Protein AF-A3KB43-F1 (afdb_monomer)

Structure (mmCIF, N/CA/C/O backbone):
data_AF-A3KB43-F1
#
_entry.id   AF-A3KB43-F1
#
loop_
_atom_site.group_PDB
_atom_site.id
_atom_site.type_symbol
_atom_site.label_atom_id
_atom_site.label_alt_id
_atom_site.label_comp_id
_atom_site.label_asym_id
_atom_site.label_entity_id
_atom_site.label_seq_id
_atom_site.pdbx_PDB_ins_code
_atom_site.Cartn_x
_atom_site.Cartn_y
_atom_site.Cartn_z
_atom_site.occupancy
_atom_site.B_iso_or_equiv
_atom_site.auth_seq_id
_atom_site.auth_comp_id
_atom_site.auth_asym_id
_atom_site.auth_atom_id
_atom_site.pdbx_PDB_model_num
ATOM 1 N N . ALA A 1 1 ? 4.663 -8.080 4.608 1.00 77.31 1 ALA A N 1
ATOM 2 C CA . ALA A 1 1 ? 4.069 -6.882 3.978 1.00 77.31 1 ALA A CA 1
ATOM 3 C C . ALA A 1 1 ? 4.821 -6.554 2.687 1.00 77.31 1 ALA A C 1
ATOM 5 O O . ALA A 1 1 ? 5.948 -7.006 2.536 1.00 77.31 1 ALA A O 1
ATOM 6 N N . GLY A 1 2 ? 4.206 -5.823 1.755 1.00 93.25 2 GLY A N 1
ATOM 7 C CA . GLY A 1 2 ? 4.793 -5.426 0.466 1.00 93.25 2 GLY A CA 1
ATOM 8 C C . GLY A 1 2 ? 5.225 -3.960 0.379 1.00 93.25 2 GLY A C 1
ATOM 9 O O . GLY A 1 2 ? 5.445 -3.466 -0.727 1.00 93.25 2 GLY A O 1
ATOM 10 N N . GLY A 1 3 ? 5.325 -3.265 1.513 1.00 96.06 3 GLY A N 1
ATOM 11 C CA . GLY A 1 3 ? 5.712 -1.853 1.586 1.00 96.06 3 GLY A CA 1
ATOM 12 C C . GLY A 1 3 ? 4.599 -0.899 1.152 1.00 96.06 3 GLY A C 1
ATOM 13 O O . GLY A 1 3 ? 3.428 -1.270 1.163 1.00 96.06 3 GLY A O 1
ATOM 14 N N . GLU A 1 4 ? 4.986 0.309 0.762 1.00 97.12 4 GLU A N 1
ATOM 15 C CA . GLU A 1 4 ? 4.105 1.417 0.372 1.00 97.12 4 GLU A CA 1
ATOM 16 C C . GLU A 1 4 ? 3.127 1.062 -0.771 1.00 97.12 4 GLU A C 1
ATOM 18 O O . GLU A 1 4 ? 3.475 0.333 -1.713 1.00 97.12 4 GLU A O 1
ATOM 23 N N . ALA A 1 5 ? 1.894 1.565 -0.683 1.00 97.12 5 ALA A N 1
ATOM 24 C CA . ALA A 1 5 ? 0.877 1.550 -1.738 1.00 97.12 5 ALA A CA 1
ATOM 25 C C . ALA A 1 5 ? 0.995 2.764 -2.678 1.00 97.12 5 ALA A C 1
ATOM 27 O O . ALA A 1 5 ? 1.793 3.663 -2.454 1.00 97.12 5 ALA A O 1
ATOM 28 N N . HIS A 1 6 ? 0.199 2.797 -3.755 1.00 95.44 6 HIS A N 1
ATOM 29 C CA . HIS A 1 6 ? 0.083 3.985 -4.628 1.00 95.44 6 HIS A CA 1
ATOM 30 C C . HIS A 1 6 ? 1.408 4.478 -5.230 1.00 95.44 6 HIS A C 1
ATOM 32 O O . HIS A 1 6 ? 1.619 5.672 -5.443 1.00 95.44 6 HIS A O 1
ATOM 38 N N . MET A 1 7 ? 2.311 3.536 -5.493 1.00 93.06 7 MET A N 1
ATOM 39 C CA . MET A 1 7 ? 3.617 3.760 -6.105 1.00 93.06 7 MET A CA 1
ATOM 40 C C . MET A 1 7 ? 3.512 3.658 -7.628 1.00 93.06 7 MET A C 1
ATOM 42 O O . MET A 1 7 ? 3.193 2.590 -8.165 1.00 93.06 7 MET A O 1
ATOM 46 N N . LYS A 1 8 ? 3.822 4.749 -8.334 1.00 93.19 8 LYS A N 1
ATOM 47 C CA . LYS A 1 8 ? 3.973 4.735 -9.793 1.00 93.19 8 LYS A CA 1
ATOM 48 C C . LYS A 1 8 ? 5.250 3.979 -10.166 1.00 93.19 8 LYS A C 1
ATOM 50 O O . LYS A 1 8 ? 6.271 4.101 -9.498 1.00 93.19 8 LYS A O 1
ATOM 55 N N . ARG A 1 9 ? 5.188 3.181 -11.234 1.00 94.56 9 ARG A N 1
ATOM 56 C CA . ARG A 1 9 ? 6.364 2.485 -11.768 1.00 94.56 9 ARG A CA 1
ATOM 57 C C . ARG A 1 9 ? 7.100 3.372 -12.762 1.00 94.56 9 ARG A C 1
ATOM 59 O O . ARG A 1 9 ? 6.463 3.928 -13.655 1.00 94.56 9 ARG A O 1
ATOM 66 N N . PHE A 1 10 ? 8.418 3.418 -12.631 1.00 97.38 10 PHE A N 1
ATOM 67 C CA . PHE A 1 10 ? 9.331 4.040 -13.586 1.00 97.38 10 PHE A CA 1
ATOM 68 C C . PHE A 1 10 ? 10.249 2.962 -14.169 1.00 97.38 10 PHE A C 1
ATOM 70 O O . PHE A 1 10 ? 10.497 1.935 -13.533 1.00 97.38 10 PHE A O 1
ATOM 77 N N . GLY A 1 11 ? 10.666 3.134 -15.420 1.00 94.81 11 GLY A N 1
ATOM 78 C CA . GLY A 1 11 ? 11.345 2.092 -16.192 1.00 94.81 11 GLY A CA 1
ATOM 79 C C . GLY A 1 11 ? 12.530 2.635 -16.987 1.00 94.81 11 GLY A C 1
ATOM 80 O O . GLY A 1 11 ? 12.863 3.804 -16.840 1.00 94.81 11 GLY A O 1
ATOM 81 N N . PRO A 1 12 ? 13.136 1.828 -17.877 1.00 91.25 12 PRO A N 1
ATOM 82 C CA . PRO A 1 12 ? 14.378 2.184 -18.580 1.00 91.25 12 PRO A CA 1
ATOM 83 C C . PRO A 1 12 ? 14.339 3.439 -19.475 1.00 91.25 12 PRO A C 1
ATOM 85 O O . PRO A 1 12 ? 15.374 3.830 -19.994 1.00 91.25 12 PRO A O 1
ATOM 88 N N . GLY A 1 13 ? 13.164 4.038 -19.706 1.00 96.38 13 GLY A N 1
ATOM 89 C CA . GLY A 1 13 ? 13.003 5.296 -20.453 1.00 96.38 13 GLY A CA 1
ATOM 90 C C . GLY A 1 13 ? 12.710 6.520 -19.577 1.00 96.38 13 GLY A C 1
ATOM 91 O O . GLY A 1 13 ? 12.390 7.579 -20.109 1.00 96.38 13 GLY A O 1
ATOM 92 N N . SER A 1 14 ? 12.731 6.364 -18.254 1.00 97.69 14 SER A N 1
ATOM 93 C CA . SER A 1 14 ? 12.607 7.461 -17.290 1.00 97.69 14 SER A CA 1
ATOM 94 C C . SER A 1 14 ? 13.937 8.204 -17.130 1.00 97.69 14 SER A C 1
ATOM 96 O O . SER A 1 14 ? 14.973 7.705 -17.565 1.00 97.69 14 SER A O 1
ATOM 98 N N . SER A 1 15 ? 13.915 9.393 -16.520 1.00 98.25 15 SER A N 1
ATOM 99 C CA . SER A 1 15 ? 15.156 10.038 -16.078 1.00 98.25 15 SER A CA 1
ATOM 100 C C . SER A 1 15 ? 15.828 9.206 -14.982 1.00 98.25 15 SER A C 1
ATOM 102 O O . SER A 1 15 ? 15.165 8.414 -14.302 1.00 98.25 15 SER A O 1
ATOM 104 N N . ASP A 1 16 ? 17.132 9.410 -14.794 1.00 97.81 16 ASP A N 1
ATOM 105 C CA . ASP A 1 16 ? 17.889 8.741 -13.732 1.00 97.81 16 ASP A CA 1
ATOM 106 C C . ASP A 1 16 ? 17.281 9.031 -12.350 1.00 9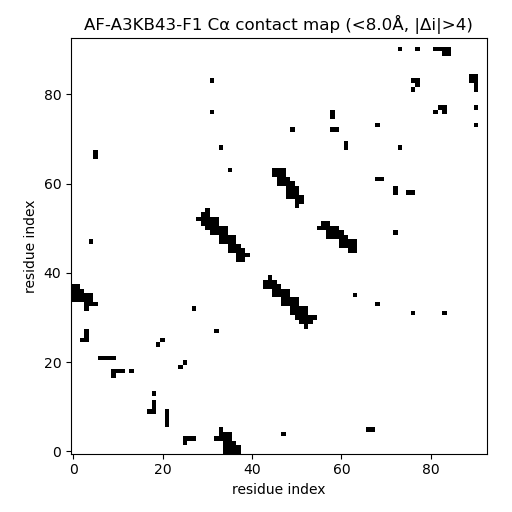7.81 16 ASP A C 1
ATOM 108 O O . ASP A 1 16 ? 17.044 8.089 -11.597 1.00 97.81 16 ASP A O 1
ATOM 112 N N . ASP A 1 17 ? 16.919 10.288 -12.065 1.00 97.81 17 ASP A N 1
ATOM 113 C CA . ASP A 1 17 ? 16.293 10.702 -10.797 1.00 97.81 17 ASP A CA 1
ATOM 114 C C . ASP A 1 17 ? 14.949 9.991 -10.543 1.00 97.81 17 ASP A C 1
ATOM 116 O O . ASP A 1 17 ? 14.689 9.477 -9.451 1.00 97.81 17 ASP A O 1
ATOM 120 N N . ASP A 1 18 ? 14.085 9.907 -11.562 1.00 97.69 18 ASP A N 1
ATOM 121 C CA . ASP A 1 18 ? 12.791 9.221 -11.458 1.00 97.69 18 ASP A CA 1
ATOM 122 C C . ASP A 1 18 ? 12.979 7.715 -11.218 1.00 97.69 18 ASP A C 1
ATOM 124 O O . ASP A 1 18 ? 12.238 7.077 -10.458 1.00 97.69 18 ASP A O 1
ATOM 128 N N . PHE A 1 19 ? 13.963 7.124 -11.897 1.00 97.38 19 PHE A N 1
ATOM 129 C CA . PHE A 1 19 ? 14.244 5.703 -11.790 1.00 97.38 19 PHE A CA 1
ATOM 130 C C . PHE A 1 19 ? 14.887 5.354 -10.444 1.00 97.38 19 PHE A C 1
ATOM 132 O O . PHE A 1 19 ? 14.461 4.390 -9.805 1.00 97.38 19 PHE A O 1
ATOM 139 N N . GLU A 1 20 ? 15.833 6.164 -9.965 1.00 97.06 20 GLU A N 1
ATOM 140 C CA . GLU A 1 20 ? 16.407 6.068 -8.621 1.00 97.06 20 GLU A CA 1
ATOM 141 C C . GLU A 1 20 ? 15.304 6.139 -7.556 1.00 97.06 20 GLU A C 1
ATOM 143 O O . GLU A 1 20 ? 15.188 5.235 -6.718 1.00 97.06 20 GLU A O 1
ATOM 148 N N . GLY A 1 21 ? 14.437 7.155 -7.636 1.00 96.62 21 GLY A N 1
ATOM 149 C CA . GLY A 1 21 ? 13.309 7.327 -6.725 1.00 96.62 21 GLY A CA 1
ATOM 150 C C . GLY A 1 21 ? 12.402 6.095 -6.690 1.00 96.62 21 GLY A C 1
ATOM 151 O O . GLY A 1 21 ? 12.075 5.570 -5.623 1.00 96.62 2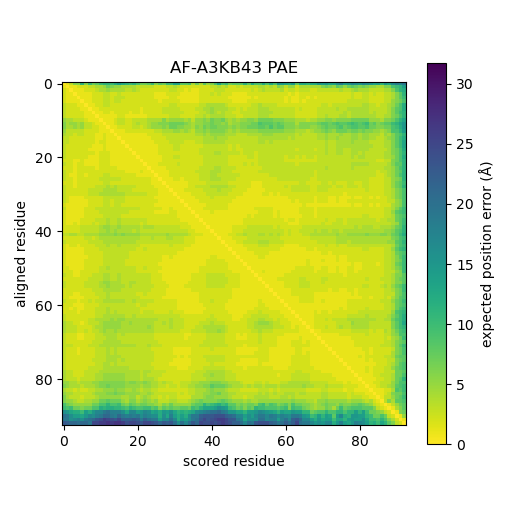1 GLY A O 1
ATOM 152 N N . TYR A 1 22 ? 12.059 5.548 -7.858 1.00 96.31 22 TYR A N 1
ATOM 153 C CA . TYR A 1 22 ? 11.275 4.317 -7.950 1.00 96.31 22 TYR A CA 1
ATOM 154 C C . TYR A 1 22 ? 11.974 3.095 -7.343 1.00 96.31 22 TYR A C 1
ATOM 156 O O . TYR A 1 22 ? 11.318 2.261 -6.701 1.00 96.31 22 TYR A O 1
ATOM 164 N N . LEU A 1 23 ? 13.285 2.955 -7.524 1.00 95.56 23 LEU A N 1
ATOM 165 C CA . LEU A 1 23 ? 14.029 1.805 -7.020 1.00 95.56 23 LEU A CA 1
ATOM 166 C C . LEU A 1 23 ? 14.187 1.844 -5.499 1.00 95.56 23 LEU A C 1
ATOM 168 O O . LEU A 1 23 ? 13.977 0.813 -4.853 1.00 95.56 23 LEU A O 1
ATOM 172 N N . PHE A 1 24 ? 14.491 3.011 -4.928 1.00 96.25 24 PHE A N 1
ATOM 173 C CA . PHE A 1 24 ? 15.010 3.089 -3.559 1.00 96.25 24 PHE A CA 1
ATOM 174 C C . PHE A 1 24 ? 14.155 3.901 -2.582 1.00 96.25 24 PHE A C 1
ATOM 176 O O . PHE A 1 24 ? 14.175 3.609 -1.386 1.00 96.25 24 PHE A O 1
ATOM 183 N N . VAL A 1 25 ? 13.375 4.879 -3.047 1.00 96.44 25 VAL A N 1
ATOM 184 C CA . VAL A 1 25 ? 12.665 5.810 -2.157 1.00 96.44 25 VAL A CA 1
ATOM 185 C C . VAL A 1 25 ? 11.257 5.313 -1.853 1.00 96.44 25 VAL A C 1
ATOM 187 O O . VAL A 1 25 ? 10.488 4.999 -2.758 1.00 96.44 25 V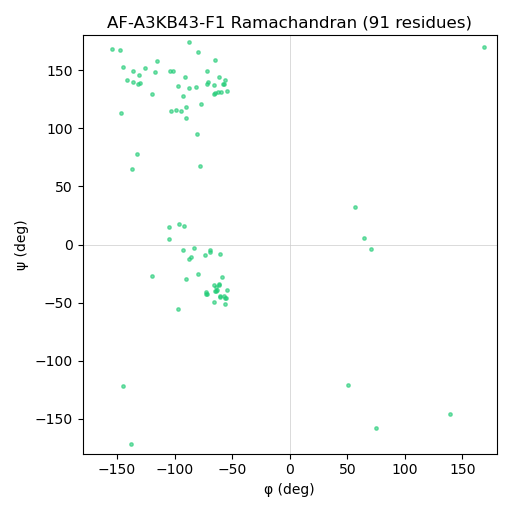AL A O 1
ATOM 190 N N . ARG A 1 26 ? 10.897 5.237 -0.570 1.00 95.56 26 ARG A N 1
ATOM 191 C CA . ARG A 1 26 ? 9.541 4.910 -0.108 1.00 95.56 26 ARG A CA 1
ATOM 192 C C . ARG A 1 26 ? 9.133 5.832 1.025 1.00 95.56 26 ARG A C 1
ATOM 194 O O . ARG A 1 26 ? 9.971 6.221 1.840 1.00 95.56 26 ARG A O 1
ATOM 201 N N . GLU A 1 27 ? 7.844 6.107 1.128 1.00 94.56 27 GLU A N 1
ATOM 202 C CA . GLU A 1 27 ? 7.291 6.720 2.326 1.00 9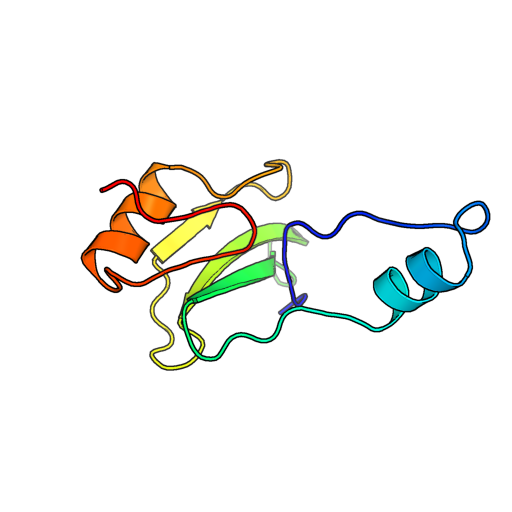4.56 27 GLU A CA 1
ATOM 203 C C . GLU A 1 27 ? 7.400 5.765 3.523 1.00 94.56 27 GLU A C 1
ATOM 205 O O . GLU A 1 27 ? 7.142 4.562 3.434 1.00 94.56 27 GLU A O 1
ATOM 210 N N . ASN A 1 28 ? 7.793 6.318 4.671 1.00 95.50 28 ASN A N 1
ATOM 211 C CA . ASN A 1 28 ? 7.893 5.587 5.931 1.00 95.50 28 ASN A CA 1
ATOM 212 C C . ASN A 1 28 ? 7.330 6.422 7.094 1.00 95.50 28 ASN A C 1
ATOM 214 O O . ASN A 1 28 ? 8.081 6.861 7.972 1.00 95.50 28 ASN A O 1
ATOM 218 N N . PRO A 1 29 ? 6.018 6.716 7.090 1.00 95.25 29 PRO A N 1
ATOM 219 C CA . PRO A 1 29 ? 5.425 7.568 8.104 1.00 95.25 29 PRO A CA 1
ATOM 220 C C . PRO A 1 29 ? 5.348 6.856 9.461 1.00 95.25 29 PRO A C 1
ATOM 222 O O . PRO A 1 29 ? 4.949 5.691 9.578 1.00 95.25 29 PRO A O 1
ATOM 225 N N . LYS A 1 30 ? 5.664 7.602 10.523 1.00 95.25 30 LYS A N 1
ATOM 226 C CA . LYS A 1 30 ? 5.307 7.241 11.899 1.00 95.25 30 LYS A CA 1
ATOM 227 C C . LYS A 1 30 ? 3.852 7.647 12.137 1.00 95.25 30 LYS A C 1
ATOM 229 O O . LYS A 1 30 ? 3.578 8.797 12.464 1.00 95.25 30 LYS A O 1
ATOM 234 N N . GLY A 1 31 ? 2.928 6.710 11.965 1.00 96.44 31 GLY A N 1
ATOM 235 C CA . GLY A 1 31 ? 1.493 6.985 11.988 1.00 96.44 31 GLY A CA 1
ATOM 236 C C . GLY A 1 31 ? 0.774 6.199 10.902 1.00 96.44 31 GLY A C 1
ATOM 237 O O . GLY A 1 31 ? 1.153 5.070 10.601 1.00 96.44 31 GLY A O 1
ATOM 238 N N . VAL A 1 32 ? -0.278 6.771 10.328 1.00 97.62 32 VAL A N 1
ATOM 239 C CA . VAL A 1 32 ? -1.043 6.107 9.269 1.00 97.62 32 VAL A CA 1
ATOM 240 C C . VAL A 1 32 ? -0.190 5.935 8.012 1.00 97.62 32 VAL A C 1
ATOM 242 O O . VAL A 1 32 ? 0.419 6.882 7.524 1.00 97.62 32 VAL A O 1
ATOM 245 N N . HIS A 1 33 ? -0.167 4.711 7.495 1.00 97.38 33 HIS A N 1
ATOM 246 C CA . HIS A 1 33 ? 0.522 4.313 6.278 1.00 97.38 33 HIS A CA 1
ATOM 247 C C . HIS A 1 33 ? -0.443 3.532 5.381 1.00 97.38 33 HIS A C 1
ATOM 249 O O . HIS A 1 33 ? -1.211 2.689 5.859 1.00 97.38 33 HIS A O 1
ATOM 255 N N . PHE A 1 34 ? -0.388 3.792 4.076 1.00 97.75 34 PHE A N 1
ATOM 256 C CA . PHE A 1 34 ? -1.062 2.982 3.070 1.00 97.75 34 PHE A CA 1
ATOM 257 C C . PHE A 1 34 ? -0.097 1.934 2.522 1.00 97.75 34 PHE A C 1
ATOM 259 O O . PHE A 1 34 ? 0.900 2.248 1.878 1.00 97.75 34 PHE A O 1
ATOM 266 N N . GLU A 1 35 ? -0.405 0.671 2.778 1.00 97.69 35 GLU A N 1
ATOM 267 C CA . GLU A 1 35 ? 0.490 -0.457 2.557 1.00 97.69 35 GLU A CA 1
ATOM 268 C C . GLU A 1 35 ? -0.047 -1.408 1.489 1.00 97.69 35 GLU A C 1
ATOM 270 O O . GLU A 1 35 ? -1.252 -1.517 1.268 1.00 97.69 35 GLU A O 1
ATOM 275 N N . ARG A 1 36 ? 0.840 -2.196 0.881 1.00 98.31 36 ARG A N 1
ATOM 276 C CA . ARG A 1 36 ? 0.498 -3.363 0.063 1.00 98.31 36 ARG A CA 1
ATOM 277 C C . ARG A 1 36 ? 0.607 -4.637 0.877 1.00 98.31 36 ARG A C 1
ATOM 279 O O . ARG A 1 36 ? 1.611 -4.888 1.545 1.00 98.31 36 ARG A O 1
ATOM 286 N N . TRP A 1 37 ? -0.374 -5.508 0.712 1.00 98.38 37 TRP A N 1
ATOM 287 C CA . TRP A 1 37 ? -0.389 -6.837 1.301 1.00 98.38 37 TRP A CA 1
ATOM 288 C C . TRP A 1 37 ? -0.734 -7.879 0.246 1.00 98.38 37 TRP A C 1
ATOM 290 O O . TRP A 1 37 ? -1.503 -7.624 -0.678 1.00 98.38 37 TRP A O 1
ATOM 300 N N . ARG A 1 38 ? -0.140 -9.066 0.381 1.00 98.31 38 ARG A N 1
ATOM 301 C CA . ARG A 1 38 ? -0.431 -10.231 -0.454 1.00 98.31 38 ARG A CA 1
ATOM 302 C C . ARG A 1 38 ? -0.933 -11.344 0.440 1.00 98.31 38 ARG A C 1
ATOM 304 O O . ARG A 1 38 ? -0.255 -11.703 1.402 1.00 98.31 38 ARG A O 1
ATOM 311 N N . HIS A 1 39 ? -2.066 -11.938 0.087 1.00 97.75 39 HIS A N 1
ATOM 312 C CA . HIS A 1 39 ? -2.580 -13.110 0.789 1.00 97.75 39 HIS A CA 1
ATOM 313 C C . HIS A 1 39 ? -1.822 -14.376 0.350 1.00 97.75 39 HIS A C 1
ATOM 315 O O . HIS A 1 39 ? -2.353 -15.225 -0.364 1.00 97.75 39 HIS A O 1
ATOM 321 N N . ALA A 1 40 ? -0.537 -14.455 0.712 1.00 97.81 40 ALA A N 1
ATOM 322 C CA . ALA A 1 40 ? 0.410 -15.446 0.194 1.00 97.81 40 ALA A CA 1
ATOM 323 C C . ALA A 1 40 ? 0.017 -16.899 0.507 1.00 97.81 40 ALA A C 1
ATOM 325 O O . ALA A 1 40 ? 0.237 -17.769 -0.326 1.00 97.81 40 ALA A O 1
ATOM 326 N N . TYR A 1 41 ? -0.605 -17.134 1.663 1.00 97.56 41 TYR A N 1
ATOM 327 C CA . TYR A 1 41 ? -1.062 -18.455 2.110 1.00 97.56 41 TYR A CA 1
ATOM 328 C C . TYR A 1 41 ? -2.541 -18.725 1.799 1.00 97.56 41 TYR A C 1
ATOM 330 O O . TYR A 1 41 ? -3.155 -19.603 2.391 1.00 97.56 41 TYR A O 1
ATOM 338 N N . GLY A 1 42 ? -3.125 -17.952 0.885 1.00 97.75 42 GLY A N 1
ATOM 339 C CA . GLY A 1 42 ? -4.508 -18.115 0.464 1.00 97.75 42 GLY A CA 1
ATOM 340 C C . GLY A 1 42 ? -4.660 -17.807 -1.016 1.00 97.75 42 GLY A C 1
ATOM 341 O O . GLY A 1 42 ? -4.012 -18.414 -1.861 1.00 97.75 42 GLY A O 1
ATOM 342 N N . CYS A 1 43 ? -5.505 -16.836 -1.354 1.00 97.62 43 CYS A N 1
ATOM 343 C CA . CYS A 1 43 ? -5.848 -16.542 -2.749 1.00 97.62 43 CYS A CA 1
ATOM 344 C C . CYS A 1 43 ? -4.707 -15.928 -3.584 1.00 97.62 43 CYS A C 1
ATOM 346 O O . CYS A 1 43 ? -4.889 -15.693 -4.776 1.00 97.62 43 CYS A O 1
ATOM 348 N N . GLY A 1 44 ? -3.564 -15.589 -2.981 1.00 97.31 44 GLY A N 1
ATOM 349 C CA . GLY A 1 44 ? -2.398 -15.032 -3.671 1.00 97.31 44 GLY A CA 1
ATOM 350 C C . GLY A 1 44 ? -2.561 -13.596 -4.179 1.00 97.31 44 GLY A C 1
ATOM 351 O O . GLY A 1 44 ? -1.584 -13.032 -4.681 1.00 97.31 44 GLY A O 1
ATOM 352 N N . LYS A 1 45 ? -3.751 -12.998 -4.030 1.00 97.88 45 LYS A N 1
ATOM 353 C CA . LYS A 1 45 ? -4.076 -11.646 -4.498 1.00 97.88 45 LYS A CA 1
ATOM 354 C C . LYS A 1 45 ? -3.389 -10.573 -3.659 1.00 97.88 45 LYS A C 1
ATOM 356 O O . LYS A 1 45 ? -3.171 -10.738 -2.455 1.00 97.88 45 LYS A O 1
ATOM 361 N N . TRP A 1 46 ? -3.090 -9.465 -4.327 1.00 98.31 46 TRP A N 1
ATOM 362 C CA . TRP A 1 46 ? -2.629 -8.229 -3.713 1.00 98.31 46 TRP A CA 1
ATOM 363 C C . TRP A 1 46 ? -3.811 -7.321 -3.373 1.00 98.31 46 TRP A C 1
ATOM 365 O O . TRP A 1 46 ? -4.788 -7.264 -4.119 1.00 98.31 46 TRP A O 1
ATOM 375 N N . PHE A 1 47 ? -3.700 -6.607 -2.259 1.00 98.44 47 PHE A N 1
ATOM 376 C CA . PHE A 1 47 ? -4.647 -5.594 -1.800 1.00 98.44 47 PHE A CA 1
ATOM 377 C C . PHE A 1 47 ? -3.903 -4.486 -1.048 1.00 98.44 47 PHE A C 1
ATOM 379 O O . PHE A 1 47 ? -2.720 -4.631 -0.714 1.00 98.44 47 PHE A O 1
ATOM 386 N N . HIS A 1 48 ? -4.593 -3.380 -0.797 1.00 98.56 48 HIS A N 1
ATOM 387 C CA . HIS A 1 48 ? -4.079 -2.279 0.006 1.00 98.56 48 HIS A CA 1
ATOM 388 C C . HIS A 1 48 ? -4.693 -2.275 1.404 1.00 98.56 48 HIS A C 1
ATOM 390 O O . HIS A 1 48 ? -5.835 -2.698 1.587 1.00 98.56 48 HIS A O 1
ATOM 396 N N . ALA A 1 49 ? -3.937 -1.794 2.386 1.00 98.38 49 ALA A N 1
ATOM 397 C CA . ALA A 1 49 ? -4.396 -1.609 3.758 1.00 98.38 49 ALA A CA 1
ATOM 398 C C . ALA A 1 49 ? -4.012 -0.214 4.253 1.00 98.38 49 ALA A C 1
ATOM 400 O O . ALA A 1 49 ? -2.899 0.240 4.002 1.00 98.38 49 ALA A O 1
ATOM 401 N N . ALA A 1 50 ? -4.921 0.449 4.961 1.00 98.25 50 ALA A N 1
ATOM 402 C CA . ALA A 1 50 ? -4.620 1.657 5.716 1.00 98.25 50 ALA A CA 1
ATOM 403 C C . ALA A 1 50 ? -4.416 1.277 7.183 1.00 98.25 50 ALA A C 1
ATOM 405 O O . ALA A 1 50 ? -5.348 0.784 7.826 1.00 98.25 50 ALA A O 1
ATOM 406 N N . ARG A 1 51 ? -3.205 1.471 7.710 1.00 98.25 51 ARG A N 1
ATOM 407 C CA . ARG A 1 51 ? -2.845 1.032 9.064 1.00 98.25 51 ARG A CA 1
ATOM 408 C C . ARG A 1 51 ? -1.962 2.052 9.765 1.00 98.25 51 ARG A C 1
ATOM 410 O O . ARG A 1 51 ? -1.053 2.606 9.157 1.00 98.25 51 ARG A O 1
ATOM 417 N N . CYS A 1 52 ? -2.174 2.255 11.059 1.00 97.88 52 CYS A N 1
ATOM 418 C CA . CYS A 1 52 ? -1.239 3.008 11.885 1.00 97.88 52 CYS A CA 1
ATOM 419 C C . CYS A 1 52 ? -0.018 2.143 12.239 1.00 97.88 52 CYS A C 1
ATOM 421 O O . CYS A 1 52 ? -0.139 1.090 12.867 1.00 97.88 52 CYS A O 1
ATOM 423 N N . THR A 1 53 ? 1.180 2.590 11.868 1.00 97.06 53 THR A N 1
ATOM 424 C CA . THR A 1 53 ? 2.454 1.907 12.146 1.00 97.06 53 THR A CA 1
ATOM 425 C C . THR A 1 53 ? 2.887 2.001 13.607 1.00 97.06 53 THR A C 1
ATOM 427 O O . THR A 1 53 ? 3.813 1.299 14.000 1.00 97.06 53 THR A O 1
ATOM 430 N N . VAL A 1 54 ? 2.205 2.818 14.419 1.00 97.62 54 VAL A N 1
ATOM 431 C CA . VAL A 1 54 ? 2.445 2.948 15.864 1.00 97.62 54 VAL A CA 1
ATOM 432 C C . VAL A 1 54 ? 1.473 2.080 16.664 1.00 97.62 54 VAL A C 1
ATOM 434 O O . VAL A 1 54 ? 1.914 1.246 17.447 1.00 97.62 54 VAL A O 1
ATOM 437 N N . SER A 1 55 ? 0.160 2.247 16.463 1.00 97.56 55 SER A N 1
ATOM 438 C CA . SER A 1 55 ? -0.869 1.527 17.234 1.00 97.56 55 SER A CA 1
ATOM 439 C C . SER A 1 55 ? -1.253 0.167 16.651 1.00 97.56 55 SER A C 1
ATOM 441 O O . SER A 1 55 ? -1.944 -0.601 17.310 1.00 97.56 55 SER A O 1
ATOM 443 N N . MET A 1 56 ? -0.835 -0.131 15.417 1.00 97.56 56 MET A N 1
ATOM 444 C CA . MET A 1 56 ? -1.256 -1.300 14.633 1.00 97.56 56 MET A CA 1
ATOM 445 C C . MET A 1 56 ? -2.746 -1.324 14.247 1.00 97.56 56 MET A C 1
ATOM 447 O O . MET A 1 56 ? -3.187 -2.296 13.637 1.00 97.56 56 MET A O 1
ATOM 451 N N . GLU A 1 57 ? -3.512 -0.263 14.527 1.00 98.19 57 GLU A N 1
ATOM 452 C CA . GLU A 1 57 ? -4.918 -0.145 14.119 1.00 98.19 57 GLU A CA 1
ATOM 453 C C . GLU A 1 57 ? -5.052 -0.153 12.592 1.00 98.19 57 GLU A C 1
ATOM 455 O O . GLU A 1 57 ? -4.343 0.577 11.897 1.00 98.19 57 GLU A O 1
ATOM 460 N N . VAL A 1 58 ? -5.968 -0.977 12.077 1.00 98.38 58 VAL A N 1
ATOM 461 C CA . VAL A 1 58 ? -6.299 -1.070 10.651 1.00 98.38 58 VAL A CA 1
ATOM 462 C C . VAL A 1 58 ? -7.617 -0.340 10.412 1.00 98.38 58 VAL A C 1
ATOM 464 O O . VAL A 1 58 ? -8.660 -0.777 10.888 1.00 98.38 58 VAL A O 1
ATOM 467 N N . PHE A 1 59 ? -7.578 0.744 9.640 1.00 98.38 59 PHE A N 1
ATOM 468 C CA . PHE A 1 59 ? -8.758 1.555 9.308 1.00 98.38 59 PHE A CA 1
ATOM 469 C C . PHE A 1 59 ? -9.605 0.923 8.195 1.00 98.38 59 PHE A C 1
ATOM 471 O O . PHE A 1 59 ? -10.818 1.136 8.111 1.00 98.38 59 PHE A O 1
ATOM 478 N N . GLY A 1 60 ? -8.969 0.107 7.350 1.00 98.38 60 GLY A N 1
ATOM 479 C CA . GLY A 1 60 ? -9.637 -0.659 6.308 1.00 98.38 60 GLY A CA 1
ATOM 480 C C . GLY A 1 60 ? -8.673 -1.293 5.310 1.00 98.38 60 GLY A C 1
ATOM 481 O O . GLY A 1 60 ? -7.473 -1.000 5.284 1.00 98.38 60 GLY A O 1
ATOM 482 N N . THR A 1 61 ? -9.225 -2.160 4.466 1.00 98.50 61 THR A N 1
ATOM 483 C CA . THR A 1 61 ? -8.546 -2.753 3.311 1.00 98.50 61 THR A CA 1
ATOM 484 C C . THR A 1 61 ? -9.360 -2.503 2.049 1.00 98.50 61 THR A C 1
ATOM 486 O O . THR A 1 61 ? -10.576 -2.336 2.103 1.00 98.50 61 THR A O 1
ATOM 489 N N . TYR A 1 62 ? -8.685 -2.432 0.906 1.00 98.38 62 TYR A N 1
ATOM 490 C CA . TYR A 1 62 ? -9.312 -2.085 -0.366 1.00 98.38 62 TYR A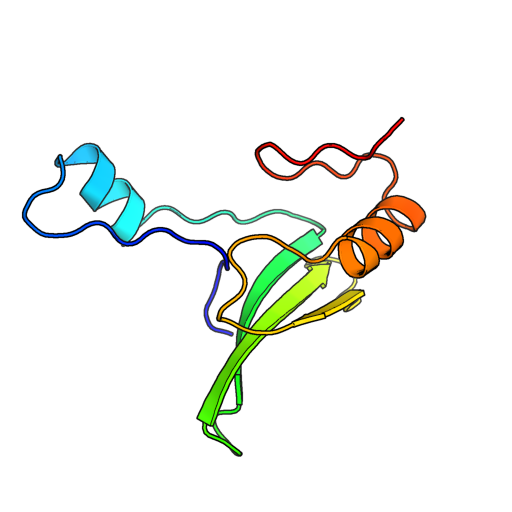 CA 1
ATOM 491 C C . TYR A 1 62 ? -8.540 -2.663 -1.554 1.00 98.38 62 TYR A C 1
ATOM 493 O O . TYR A 1 62 ? -7.436 -3.201 -1.416 1.00 98.38 62 TYR A O 1
ATOM 501 N N . SER A 1 63 ? -9.158 -2.605 -2.735 1.00 97.94 63 SER A N 1
ATOM 502 C CA . SER A 1 63 ? -8.608 -3.178 -3.965 1.00 97.94 63 SER A CA 1
ATOM 503 C C . SER A 1 63 ? -7.234 -2.596 -4.306 1.00 97.94 63 SER A C 1
ATOM 505 O O . SER A 1 63 ? -7.033 -1.385 -4.256 1.00 97.94 63 SER A O 1
ATOM 507 N N . ALA A 1 64 ? -6.307 -3.455 -4.746 1.00 96.81 64 ALA A N 1
ATOM 508 C CA . ALA A 1 64 ? -5.021 -3.023 -5.305 1.00 96.81 64 ALA A CA 1
ATOM 509 C C . ALA A 1 64 ? -5.145 -2.322 -6.673 1.00 96.81 64 ALA A C 1
ATOM 511 O O . ALA A 1 64 ? -4.142 -1.889 -7.232 1.00 96.81 64 ALA A O 1
ATOM 512 N N . GLN A 1 65 ? -6.353 -2.265 -7.243 1.00 95.50 65 GLN A N 1
ATOM 513 C CA . GLN A 1 65 ? -6.629 -1.573 -8.504 1.00 95.50 65 GLN A CA 1
ATOM 514 C C . GLN A 1 65 ? -7.081 -0.121 -8.302 1.00 95.50 65 GLN A C 1
ATOM 516 O O . GLN A 1 65 ? -7.279 0.592 -9.282 1.00 95.50 65 GLN A O 1
ATOM 521 N N . THR A 1 66 ? -7.260 0.327 -7.058 1.00 94.81 66 THR A N 1
ATOM 522 C CA . THR A 1 66 ? -7.624 1.716 -6.774 1.00 94.81 66 THR A CA 1
ATOM 523 C C . THR A 1 66 ? -6.376 2.597 -6.808 1.00 94.81 66 THR A C 1
ATOM 525 O O . THR A 1 66 ? -5.348 2.239 -6.243 1.00 94.81 66 THR A O 1
ATOM 528 N N . THR A 1 67 ? -6.466 3.761 -7.449 1.00 92.50 67 THR A N 1
ATOM 529 C CA . THR A 1 67 ? -5.350 4.714 -7.602 1.00 92.50 67 THR A CA 1
ATOM 530 C C . THR A 1 67 ? -5.192 5.684 -6.428 1.00 92.50 67 THR A C 1
ATOM 532 O O . THR A 1 67 ? -4.190 6.392 -6.356 1.00 92.50 67 THR A O 1
ATOM 535 N N . ARG A 1 68 ? -6.175 5.726 -5.521 1.00 93.25 68 ARG A N 1
ATOM 536 C CA . ARG A 1 68 ? -6.230 6.592 -4.334 1.00 93.25 68 ARG A CA 1
ATOM 537 C C . ARG A 1 68 ? -6.916 5.846 -3.176 1.00 93.25 68 ARG A C 1
ATOM 539 O O . ARG A 1 68 ? -7.718 4.947 -3.444 1.00 93.25 68 ARG A O 1
ATOM 546 N N . PRO A 1 69 ? -6.621 6.160 -1.903 1.00 95.69 69 PRO A N 1
ATOM 547 C CA . PRO A 1 69 ? -7.397 5.636 -0.781 1.00 95.69 69 PRO A CA 1
ATOM 548 C C . PRO A 1 69 ? -8.896 5.991 -0.900 1.00 95.69 69 PRO A C 1
ATOM 550 O O . PRO A 1 69 ? -9.207 7.121 -1.271 1.00 95.69 69 PRO A O 1
ATOM 553 N N . PRO A 1 70 ? -9.820 5.060 -0.599 1.00 96.31 70 PRO A N 1
ATOM 554 C CA . PRO A 1 70 ? -11.258 5.341 -0.555 1.00 96.31 70 PRO A CA 1
ATOM 555 C C . PRO A 1 70 ? -11.646 6.397 0.493 1.00 96.31 70 PRO A C 1
ATOM 557 O O . PRO A 1 70 ? -11.087 6.410 1.592 1.00 96.31 70 PRO A O 1
ATOM 560 N N . GLU A 1 71 ? -12.647 7.226 0.184 1.00 95.38 71 GLU A N 1
ATOM 561 C CA . GLU A 1 71 ? -13.105 8.324 1.055 1.00 95.38 71 GLU A CA 1
ATOM 562 C C . GLU A 1 71 ? -13.638 7.846 2.413 1.00 95.38 71 GLU A C 1
ATOM 564 O O . GLU A 1 71 ? -13.410 8.488 3.435 1.00 95.38 71 GLU A O 1
ATOM 569 N N . ASP A 1 72 ? -14.287 6.681 2.470 1.00 96.88 72 ASP A N 1
ATOM 570 C CA . ASP A 1 72 ? -14.773 6.110 3.730 1.00 96.88 72 ASP A CA 1
ATOM 571 C C . ASP A 1 72 ? -13.622 5.718 4.672 1.00 96.88 72 ASP A C 1
ATOM 573 O O . ASP A 1 72 ? -13.724 5.874 5.890 1.00 96.88 72 ASP A O 1
ATOM 577 N N . ILE A 1 73 ? -12.500 5.251 4.117 1.00 97.50 73 ILE A N 1
ATOM 578 C CA . ILE A 1 73 ? -11.290 4.944 4.885 1.00 97.50 73 ILE A CA 1
ATOM 579 C C . ILE A 1 73 ? -10.612 6.236 5.343 1.00 97.50 73 ILE A C 1
ATOM 581 O O . ILE A 1 73 ? -10.171 6.310 6.490 1.00 97.50 73 ILE A O 1
ATOM 585 N N . LEU A 1 74 ? -10.553 7.255 4.479 1.00 96.44 74 LEU A N 1
ATOM 586 C CA . LEU 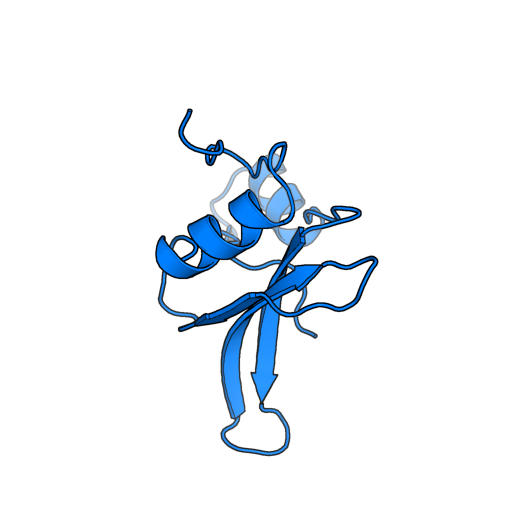A 1 74 ? -10.023 8.573 4.836 1.00 96.44 74 LEU A CA 1
ATOM 587 C C . LEU A 1 74 ? -10.825 9.207 5.978 1.00 96.44 74 LEU A C 1
ATOM 589 O O . LEU A 1 74 ? -10.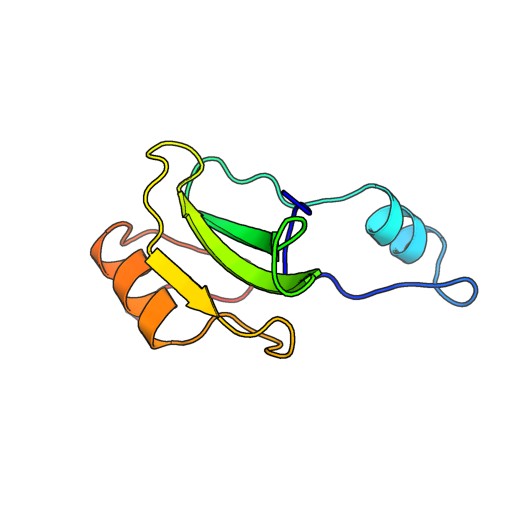222 9.660 6.947 1.00 96.44 74 LEU A O 1
ATOM 593 N N . GLY A 1 75 ? -12.159 9.145 5.932 1.00 95.88 75 GLY A N 1
ATOM 594 C CA . GLY A 1 75 ? -13.022 9.650 7.003 1.00 95.88 75 GLY A CA 1
ATOM 595 C C . GLY A 1 75 ? -12.715 9.017 8.365 1.00 95.88 75 GLY A C 1
ATOM 596 O O . GLY A 1 75 ? -12.525 9.730 9.347 1.00 95.88 75 GLY A O 1
ATOM 597 N N . ARG A 1 76 ? -12.554 7.687 8.419 1.00 97.75 76 ARG A N 1
ATOM 598 C CA . ARG A 1 76 ? -12.177 6.970 9.657 1.00 97.75 76 ARG A CA 1
ATOM 599 C C . ARG A 1 76 ? -10.793 7.357 10.172 1.00 97.75 76 ARG A C 1
ATOM 601 O O . ARG A 1 76 ? -10.570 7.392 11.381 1.00 97.75 76 ARG A O 1
ATOM 608 N N . ILE A 1 77 ? -9.848 7.603 9.264 1.00 97.50 77 ILE A N 1
ATOM 609 C CA . ILE A 1 77 ? -8.507 8.064 9.632 1.00 97.50 77 ILE A CA 1
ATOM 610 C C . ILE A 1 77 ? -8.595 9.455 10.254 1.00 97.50 77 ILE A C 1
ATOM 612 O O . ILE A 1 77 ? -8.040 9.650 11.328 1.00 97.50 77 ILE A O 1
ATOM 616 N N . VAL A 1 78 ? -9.291 10.395 9.610 1.00 96.12 78 VAL A N 1
ATOM 617 C CA . VAL A 1 78 ? -9.411 11.787 10.070 1.00 96.12 78 VAL A CA 1
ATOM 618 C C . VAL A 1 78 ? -10.140 11.874 11.409 1.00 96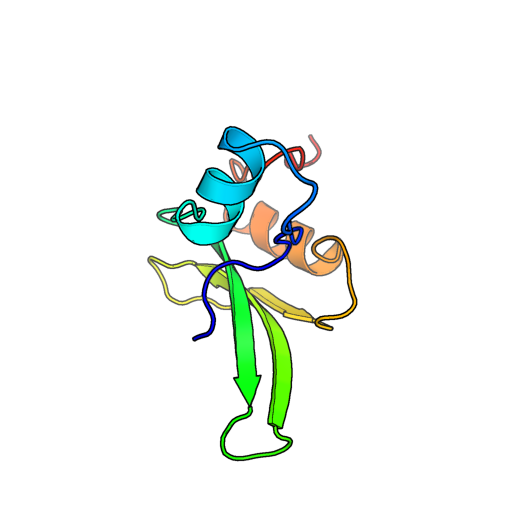.12 78 VAL A C 1
ATOM 620 O O . VAL A 1 78 ? -9.688 12.594 12.293 1.00 96.12 78 VAL A O 1
ATOM 623 N N . GLU A 1 79 ? -11.192 11.078 11.617 1.00 96.00 79 GLU A N 1
ATOM 624 C CA . GLU A 1 79 ? -11.899 10.993 12.905 1.00 96.00 79 GLU A CA 1
ATOM 625 C C . GLU A 1 79 ? -10.944 10.672 14.073 1.00 96.00 79 GLU A C 1
ATOM 627 O O . GLU A 1 79 ? -11.052 11.238 15.161 1.00 96.00 79 GLU A O 1
ATOM 632 N N . LYS A 1 80 ? -9.968 9.786 13.842 1.00 95.88 80 LYS A N 1
ATOM 633 C CA . LYS A 1 80 ? -8.972 9.354 14.840 1.00 95.88 80 LYS A CA 1
ATOM 634 C C . LYS A 1 80 ? -7.708 10.211 14.859 1.00 95.88 80 LYS A C 1
ATOM 636 O O . LYS A 1 80 ? -7.052 10.337 15.894 1.00 95.88 80 LYS A O 1
ATOM 641 N N . HIS A 1 81 ? -7.348 10.775 13.716 1.00 94.38 81 HIS A N 1
ATOM 642 C CA . HIS A 1 81 ? -6.149 11.564 13.481 1.00 94.38 81 HIS A CA 1
ATOM 643 C C . HIS A 1 81 ? -6.530 12.854 12.735 1.00 94.38 81 HIS A C 1
ATOM 645 O O . HIS A 1 81 ? -6.270 12.956 11.537 1.00 94.38 81 HIS A O 1
ATOM 651 N N . PRO A 1 82 ? -7.092 13.866 13.425 1.00 92.12 82 PRO A N 1
ATOM 652 C CA . PRO A 1 82 ? -7.612 15.077 12.777 1.00 92.12 82 PRO A CA 1
ATOM 653 C C . PRO A 1 82 ? -6.568 15.859 11.972 1.00 92.12 82 PRO A C 1
ATOM 655 O O . PRO A 1 82 ? -6.887 16.495 10.979 1.00 92.12 82 PRO A O 1
ATOM 658 N N . ASN A 1 83 ? -5.296 15.765 12.367 1.00 90.44 83 ASN A N 1
ATOM 659 C CA . ASN A 1 83 ? -4.177 16.422 11.685 1.00 90.44 83 ASN A CA 1
ATOM 660 C C . ASN A 1 83 ? -3.514 15.527 10.622 1.00 90.44 83 ASN A C 1
ATOM 662 O O . ASN A 1 83 ? -2.364 15.761 10.247 1.00 90.44 83 ASN A O 1
ATOM 666 N N . PHE A 1 84 ? -4.176 14.448 10.197 1.00 93.50 84 PHE A N 1
ATOM 667 C CA . PHE A 1 84 ? -3.640 13.547 9.186 1.00 93.50 84 PHE A CA 1
ATOM 668 C C . PHE A 1 84 ? -3.504 14.261 7.838 1.00 93.50 84 PHE A C 1
ATOM 670 O O . PHE A 1 84 ? -4.443 14.882 7.343 1.00 93.50 84 PHE A O 1
ATOM 677 N N . LYS A 1 85 ? -2.320 14.129 7.238 1.00 90.62 85 LYS A N 1
ATOM 678 C CA . LYS A 1 85 ? -2.011 14.582 5.883 1.00 90.62 85 LYS A CA 1
ATOM 679 C C . LYS A 1 85 ? -1.217 13.500 5.170 1.00 90.62 85 LYS A C 1
ATOM 681 O O . LYS A 1 85 ? -0.327 12.891 5.768 1.00 90.62 85 LYS A O 1
ATOM 686 N N . TRP A 1 86 ? -1.519 13.274 3.900 1.00 90.75 86 TRP A N 1
ATOM 687 C CA . TRP A 1 86 ? -0.797 12.319 3.069 1.00 90.75 86 TRP A CA 1
ATOM 688 C C . TRP A 1 86 ? -0.741 12.804 1.624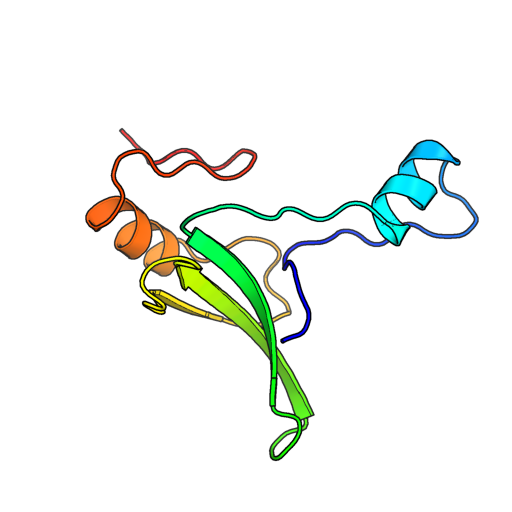 1.00 90.75 86 TRP A C 1
ATOM 690 O O . TRP A 1 86 ? -1.768 12.853 0.953 1.00 90.75 86 TRP A O 1
ATOM 700 N N . ARG A 1 87 ? 0.462 13.142 1.140 1.00 88.56 87 ARG A N 1
ATOM 701 C CA . ARG A 1 87 ? 0.684 13.747 -0.186 1.00 88.56 87 ARG A CA 1
ATOM 702 C C . ARG A 1 87 ? -0.234 14.961 -0.407 1.00 88.56 87 ARG A C 1
ATOM 704 O O . ARG A 1 87 ? -0.163 15.908 0.366 1.00 88.56 87 ARG A O 1
ATOM 711 N N . ASP A 1 88 ? -1.075 14.927 -1.439 1.00 83.81 88 ASP A N 1
ATOM 712 C CA . ASP A 1 88 ? -2.080 15.939 -1.784 1.00 83.81 88 ASP A CA 1
ATOM 713 C C . ASP A 1 88 ? -3.399 15.796 -1.001 1.00 83.81 88 ASP A C 1
ATOM 715 O O . ASP A 1 88 ? -4.311 16.601 -1.173 1.00 83.81 88 ASP A O 1
ATOM 719 N N . ILE A 1 89 ? -3.529 14.767 -0.161 1.00 78.00 89 ILE A N 1
ATOM 720 C CA . ILE A 1 89 ? -4.718 14.532 0.656 1.00 78.00 89 ILE A CA 1
ATOM 721 C C . ILE A 1 89 ? -4.550 15.249 1.991 1.00 78.00 89 ILE A C 1
ATOM 723 O O . ILE A 1 89 ? -3.777 14.824 2.856 1.00 78.00 89 ILE A O 1
ATOM 727 N N . GLU A 1 90 ? -5.321 16.316 2.163 1.00 64.31 90 GLU A N 1
ATOM 728 C CA . GLU A 1 90 ? -5.561 16.941 3.459 1.00 64.31 90 GLU A CA 1
ATOM 729 C C . GLU A 1 90 ? -6.935 16.509 3.985 1.00 64.31 90 GLU A C 1
ATOM 731 O O . GLU A 1 90 ? -7.847 16.229 3.201 1.00 64.31 90 GLU A O 1
ATOM 736 N N . ALA A 1 91 ? -7.081 16.419 5.308 1.00 56.06 91 ALA A N 1
ATOM 737 C CA . ALA A 1 91 ? -8.400 16.314 5.918 1.00 56.06 91 ALA A CA 1
ATOM 738 C C . ALA A 1 91 ? -9.262 17.494 5.436 1.00 56.06 91 ALA A C 1
ATOM 740 O O . ALA A 1 91 ? -8.790 18.631 5.440 1.00 56.06 91 ALA A O 1
ATOM 741 N N . ALA A 1 92 ? -10.491 17.223 4.988 1.00 49.81 92 ALA A N 1
ATOM 742 C CA . ALA A 1 92 ? -11.446 18.292 4.722 1.00 49.81 92 ALA A CA 1
ATOM 743 C C . ALA A 1 92 ? -11.679 19.076 6.027 1.00 49.81 92 ALA A C 1
ATOM 745 O O . ALA A 1 92 ? -11.883 18.446 7.068 1.00 49.81 92 ALA A O 1
ATOM 746 N N . GLU A 1 93 ? -11.591 20.411 5.961 1.00 40.12 93 GLU A N 1
ATOM 747 C CA . GLU A 1 93 ? -12.013 21.308 7.052 1.00 40.12 93 GLU A CA 1
ATOM 748 C C . GLU A 1 93 ? -13.482 21.090 7.435 1.00 40.12 93 GLU A C 1
ATOM 750 O O . GLU A 1 93 ? -14.316 20.865 6.523 1.00 40.12 93 GLU A O 1
#

Foldseek 3Di:
DAAAALQDDDDPPDDPVSNCCSVDNGDDDQFWGWGWDAPVVPPRDIWIWTAHPPPRDTLDIGHSPDNDDDPSSVVSRCVVVVQDDDDPDHDDD

Nearest PDB structures (foldseek):
  2gah-assembly1_D  TM=8.948E-01  e=4.076E-06  Stenotrophomonas maltophilia
  3ad7-assembly1_D  TM=9.114E-01  e=2.608E-05  Corynebacterium sp. U-96
  7abw-assembly2_B  TM=3.914E-01  e=2.933E+00  Pseudomonas aeruginosa
  4c93-assembly1_A  TM=3.353E-01  e=7.419E+00  Saccharomyces cerevisiae

Radius of gyration: 14.45 Å; Cα contacts (8 Å, |Δi|>4): 129; chains: 1; bounding box: 33×40×38 Å

Mean predicted aligned error: 3.48 Å

InterPro domains:
  IPR006279 Sarcosine oxidase, delta subunit, heterotetrameric [PF04267] (2-63)
  IPR038561 Sarcosine oxidase subunit delta superfamily [G3DSA:3.30.2270.10] (1-75)

Secondary structure (DSSP, 8-state):
---BSSPPP--TTS-HHHHHHHHH-----SSEEEEEEE-TTTT--EEEEEEETTT--EEEEEETT-SS--HHHHHHHHHH-TT-EETTEEPP-

pLDDT: mean 93.89, std 9.66, range [40.12, 98.56]

Organism: Sagittula stellata (strain ATCC 700073 / DSM 11524 / E-37) (NCBI:txid388399)

Sequence (93 aa):
AGGEAHMKRFGPGSSDDDFEGYLFVRENPKGVHFERWRHAYGCGKWFHAARCTVSMEVFGTYSAQTTRPPEDILGRIVEKHPNFKWRDIEAAE

Solvent-accessible surface area (backbone atoms only — not comparable to full-atom values): 5791 Å² total; per-residue (Å²): 126,64,50,63,44,84,72,76,87,58,53,99,88,48,55,69,69,55,34,49,40,55,76,73,60,73,82,80,60,92,31,73,38,54,28,25,40,60,41,74,94,64,88,58,49,62,29,30,34,37,30,24,72,74,81,67,50,69,68,44,74,47,66,60,84,55,86,62,86,55,67,74,42,51,51,57,44,32,76,77,34,68,86,47,68,56,94,92,46,63,57,82,131